Protein AF-A0A8H7L1U4-F1 (afdb_monomer_lite)

Secondary structure (DSSP, 8-state):
-HHHHHTT--TT---HHHHHHHHHHH-TT-SSB-HHHH--TT-TT--------GGGB-SSSEE-TTT--EESSHHHHHHHHHSGGGS---EE---TTT--EESSHHHHHHHHHT-TTSGGG-HHHHHHHHHHHHHHGGG--

pLDDT: mean 83.18, std 12.4, range [39.75, 97.88]

Structure (mmCIF, N/CA/C/O backbone):
data_AF-A0A8H7L1U4-F1
#
_entry.id   AF-A0A8H7L1U4-F1
#
loop_
_atom_site.group_PDB
_atom_site.id
_atom_site.type_symbol
_atom_site.label_atom_id
_atom_site.label_alt_id
_atom_site.label_comp_id
_atom_site.label_asym_id
_atom_site.label_entity_id
_atom_site.label_seq_id
_atom_site.pdbx_PDB_ins_code
_atom_site.Cartn_x
_atom_site.Cartn_y
_atom_site.Cartn_z
_atom_site.occupancy
_atom_site.B_iso_or_equiv
_atom_site.auth_seq_id
_atom_site.auth_comp_id
_atom_site.auth_asym_id
_atom_site.auth_atom_id
_atom_site.pdbx_PDB_model_num
ATOM 1 N N . MET A 1 1 ? 8.063 6.148 7.092 1.00 69.50 1 MET A N 1
ATOM 2 C CA . MET A 1 1 ? 8.681 4.834 7.391 1.00 69.50 1 MET A CA 1
ATOM 3 C C . MET A 1 1 ? 7.998 3.681 6.651 1.00 69.50 1 MET A C 1
ATOM 5 O O . MET A 1 1 ? 8.668 3.033 5.866 1.00 69.50 1 MET A O 1
ATOM 9 N N . ILE A 1 2 ? 6.686 3.455 6.810 1.00 79.88 2 ILE A N 1
ATOM 10 C CA . ILE A 1 2 ? 5.965 2.312 6.193 1.00 79.88 2 ILE A CA 1
ATOM 11 C C . ILE A 1 2 ? 6.071 2.289 4.661 1.00 79.88 2 ILE A C 1
ATOM 13 O O . ILE A 1 2 ? 6.357 1.244 4.093 1.00 79.88 2 ILE A O 1
ATOM 17 N N . LEU A 1 3 ? 5.949 3.447 4.002 1.00 82.31 3 LEU A N 1
ATOM 18 C CA . LEU A 1 3 ? 6.078 3.557 2.543 1.00 82.31 3 LEU A CA 1
ATOM 19 C C . LEU A 1 3 ? 7.415 3.004 2.010 1.00 82.31 3 LEU A C 1
ATOM 21 O O . LEU A 1 3 ? 7.447 2.380 0.957 1.00 82.31 3 LEU A O 1
ATOM 25 N N . HIS A 1 4 ? 8.509 3.199 2.753 1.00 80.25 4 HIS A N 1
ATOM 26 C CA . HIS A 1 4 ? 9.831 2.675 2.394 1.00 80.25 4 HIS A CA 1
ATOM 27 C C . HIS A 1 4 ? 9.920 1.147 2.540 1.00 80.25 4 HIS A C 1
ATOM 29 O O . HIS A 1 4 ? 10.629 0.489 1.784 1.00 80.25 4 HIS A O 1
ATOM 35 N N . LEU A 1 5 ? 9.205 0.571 3.508 1.00 80.94 5 LEU A N 1
ATOM 36 C CA . LEU A 1 5 ? 9.128 -0.882 3.671 1.00 80.94 5 LEU A CA 1
ATOM 37 C C . LEU A 1 5 ? 8.232 -1.504 2.586 1.00 80.94 5 LEU A C 1
ATOM 39 O O . LEU A 1 5 ? 8.501 -2.596 2.094 1.00 80.94 5 LEU A O 1
ATOM 43 N N . GLU A 1 6 ? 7.182 -0.792 2.169 1.00 80.56 6 GLU A N 1
ATOM 44 C CA . GLU A 1 6 ? 6.288 -1.227 1.093 1.00 80.56 6 GLU A CA 1
ATOM 45 C C . GLU A 1 6 ? 6.931 -1.151 -0.297 1.00 80.56 6 GLU A C 1
ATOM 47 O O . GLU A 1 6 ? 6.549 -1.926 -1.168 1.00 80.56 6 GLU A O 1
ATOM 52 N N . SER A 1 7 ? 7.920 -0.276 -0.511 1.00 76.44 7 SER A N 1
ATOM 53 C CA . SER A 1 7 ? 8.621 -0.164 -1.798 1.00 76.44 7 SER A CA 1
ATOM 54 C C . SER A 1 7 ? 9.610 -1.300 -2.071 1.00 76.44 7 SER A C 1
ATOM 56 O O . SER A 1 7 ? 10.142 -1.372 -3.175 1.00 76.44 7 SER A O 1
ATOM 58 N N . GLY A 1 8 ? 9.901 -2.159 -1.084 1.00 74.25 8 GLY A N 1
ATOM 59 C CA . GLY A 1 8 ? 10.834 -3.285 -1.234 1.00 74.25 8 GLY A CA 1
ATOM 60 C C . GLY A 1 8 ? 12.306 -2.879 -1.376 1.00 74.25 8 GLY A C 1
ATOM 61 O O . GLY A 1 8 ? 13.159 -3.719 -1.632 1.00 74.25 8 GLY A O 1
ATOM 62 N N . THR A 1 9 ? 12.627 -1.597 -1.189 1.00 76.62 9 THR A N 1
ATOM 63 C CA . THR A 1 9 ? 13.991 -1.051 -1.306 1.00 76.62 9 THR A CA 1
ATOM 64 C C . THR A 1 9 ? 14.721 -0.990 0.039 1.00 76.62 9 THR A C 1
ATOM 66 O O . THR A 1 9 ? 15.763 -0.344 0.155 1.00 76.62 9 THR A O 1
ATOM 69 N N . CYS A 1 10 ? 14.145 -1.572 1.093 1.00 80.12 10 CYS A N 1
ATOM 70 C CA . CYS A 1 10 ? 14.718 -1.529 2.430 1.00 80.12 10 CYS A CA 1
ATOM 71 C C . CYS A 1 10 ? 15.893 -2.499 2.562 1.00 80.12 10 CYS A C 1
ATOM 73 O O . CYS A 1 10 ? 15.805 -3.654 2.151 1.00 80.12 10 CYS A O 1
ATOM 75 N N . ARG A 1 11 ? 16.979 -2.054 3.208 1.00 81.06 11 ARG A N 1
ATOM 76 C CA . ARG A 1 11 ? 18.168 -2.887 3.455 1.00 81.06 11 ARG A CA 1
ATOM 77 C C . ARG A 1 11 ? 17.854 -4.140 4.283 1.00 81.06 11 ARG A C 1
ATOM 79 O O . ARG A 1 11 ? 18.525 -5.147 4.106 1.00 81.06 11 ARG A O 1
ATOM 86 N N . SER A 1 12 ? 16.823 -4.109 5.131 1.00 79.94 12 SER A N 1
ATOM 87 C CA . SER A 1 12 ? 16.381 -5.277 5.909 1.00 79.94 12 SER A CA 1
ATOM 88 C C . SER A 1 12 ? 15.678 -6.357 5.069 1.00 79.94 12 SER A C 1
ATOM 90 O O . SER A 1 12 ? 15.168 -7.341 5.612 1.00 79.94 12 SER A O 1
ATOM 92 N N . GLY A 1 13 ? 15.539 -6.143 3.753 1.00 78.50 13 GLY A N 1
ATOM 93 C CA . GLY A 1 13 ? 14.719 -6.984 2.884 1.00 78.50 13 GLY A CA 1
ATOM 94 C C . GLY A 1 13 ? 13.241 -6.950 3.271 1.00 78.50 13 GLY A C 1
ATOM 95 O O . GLY A 1 13 ? 12.500 -7.895 2.998 1.00 78.50 13 GLY A O 1
ATOM 96 N N . ALA A 1 14 ? 12.800 -5.921 4.002 1.00 79.88 14 ALA A N 1
ATOM 97 C CA . ALA A 1 14 ? 11.387 -5.719 4.266 1.00 79.88 14 ALA A CA 1
ATOM 98 C C . ALA A 1 14 ? 10.691 -5.394 2.945 1.00 79.88 14 ALA A C 1
ATOM 100 O O . ALA A 1 14 ? 11.044 -4.433 2.259 1.00 79.88 14 ALA A O 1
ATOM 101 N N . THR A 1 15 ? 9.708 -6.219 2.609 1.00 78.50 15 THR A N 1
ATOM 102 C CA . THR A 1 15 ? 8.849 -6.038 1.447 1.00 78.50 15 THR A CA 1
ATOM 103 C C . THR A 1 15 ? 7.416 -5.838 1.905 1.00 78.50 15 THR A C 1
ATOM 105 O O . THR A 1 15 ? 7.023 -6.237 3.009 1.00 78.50 15 THR A O 1
ATOM 108 N N . ARG A 1 16 ? 6.588 -5.295 1.015 1.00 79.31 16 ARG A N 1
ATOM 109 C CA . ARG A 1 16 ? 5.138 -5.243 1.208 1.00 79.31 16 ARG A CA 1
ATOM 110 C C . ARG A 1 16 ? 4.540 -6.606 1.573 1.00 79.31 16 ARG A C 1
ATOM 112 O O . ARG A 1 16 ? 3.627 -6.654 2.391 1.00 79.31 16 ARG A O 1
ATOM 119 N N . GLN A 1 17 ? 5.047 -7.710 1.021 1.00 78.62 17 GLN A N 1
ATOM 120 C CA . GLN A 1 17 ? 4.527 -9.048 1.334 1.00 78.62 17 GLN A CA 1
ATOM 121 C C . GLN A 1 17 ? 4.737 -9.391 2.811 1.00 78.62 17 GLN A C 1
ATOM 123 O O . GLN A 1 17 ? 3.815 -9.862 3.477 1.00 78.62 17 GLN A O 1
ATOM 128 N N . ARG A 1 18 ? 5.931 -9.096 3.349 1.00 81.88 18 ARG A N 1
ATOM 129 C CA . ARG A 1 18 ? 6.239 -9.292 4.773 1.00 81.88 18 ARG A CA 1
ATOM 130 C C . ARG A 1 18 ? 5.326 -8.443 5.652 1.00 81.88 18 ARG A C 1
ATOM 132 O O . ARG A 1 18 ? 4.860 -8.932 6.678 1.00 81.88 18 ARG A O 1
ATOM 139 N N . ILE A 1 19 ? 5.019 -7.218 5.223 1.00 84.00 19 ILE A N 1
ATOM 140 C CA . ILE A 1 19 ? 4.069 -6.343 5.920 1.00 84.00 19 ILE A CA 1
ATOM 141 C C . ILE A 1 19 ? 2.671 -6.961 5.891 1.00 84.00 19 ILE A C 1
ATOM 143 O O . ILE A 1 19 ? 2.116 -7.208 6.952 1.00 84.00 19 ILE A O 1
ATOM 147 N N . ASN A 1 20 ? 2.123 -7.296 4.720 1.00 83.69 20 ASN A N 1
ATOM 148 C CA . ASN A 1 20 ? 0.781 -7.879 4.603 1.00 83.69 20 ASN A CA 1
ATOM 149 C C . ASN A 1 20 ? 0.638 -9.170 5.431 1.00 83.69 20 ASN A C 1
ATOM 151 O O . ASN A 1 20 ? -0.370 -9.360 6.114 1.00 83.69 20 ASN A O 1
ATOM 155 N N . ARG A 1 21 ? 1.662 -10.036 5.427 1.00 82.50 21 ARG A N 1
ATOM 156 C CA . ARG A 1 21 ? 1.703 -11.252 6.255 1.00 82.50 21 ARG A CA 1
ATOM 157 C C . ARG A 1 21 ? 1.708 -10.925 7.748 1.00 82.50 21 ARG A C 1
ATOM 159 O O . ARG A 1 21 ? 0.972 -11.556 8.501 1.00 82.50 21 ARG A O 1
ATOM 166 N N . ALA A 1 22 ? 2.496 -9.939 8.171 1.00 85.50 22 ALA A N 1
ATOM 167 C CA . ALA A 1 22 ? 2.508 -9.483 9.557 1.00 85.50 22 ALA A CA 1
ATOM 168 C C . ALA A 1 22 ? 1.156 -8.878 9.965 1.00 85.50 22 ALA A C 1
ATOM 170 O O . ALA A 1 22 ? 0.653 -9.186 11.040 1.00 85.50 22 ALA A O 1
ATOM 171 N N . ILE A 1 23 ? 0.515 -8.087 9.098 1.00 85.38 23 ILE A N 1
ATOM 172 C CA . ILE A 1 23 ? -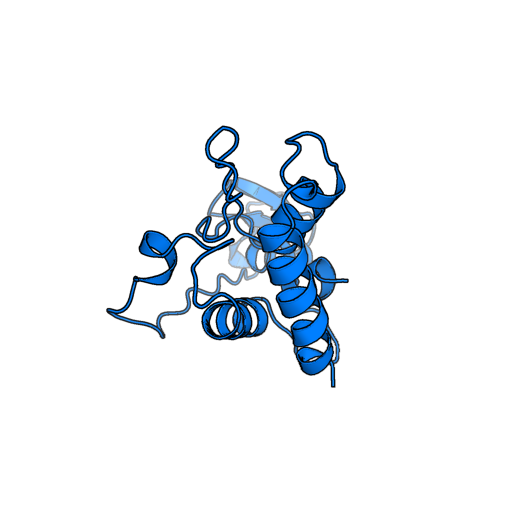0.809 -7.516 9.372 1.00 85.38 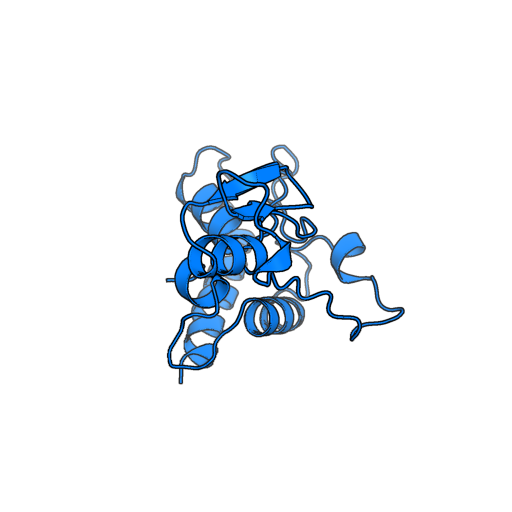23 ILE A CA 1
ATOM 173 C C . ILE A 1 23 ? -1.854 -8.610 9.576 1.00 85.38 23 ILE A C 1
ATOM 175 O O . ILE A 1 23 ? -2.597 -8.530 10.548 1.00 85.38 23 ILE A O 1
ATOM 179 N N . ARG A 1 24 ? -1.870 -9.666 8.751 1.00 82.56 24 ARG A N 1
ATOM 180 C CA . ARG A 1 24 ? -2.782 -10.812 8.950 1.00 82.56 24 ARG A CA 1
ATOM 181 C C . ARG A 1 24 ? -2.644 -11.448 10.339 1.00 82.56 24 ARG A C 1
ATOM 183 O O . ARG A 1 24 ? -3.622 -11.938 10.886 1.00 82.56 24 ARG A O 1
ATOM 190 N N . GLN A 1 25 ? -1.441 -11.439 10.913 1.00 82.50 25 GLN A N 1
ATOM 191 C CA . GLN A 1 25 ? -1.183 -11.976 12.255 1.00 82.50 25 GLN A CA 1
ATOM 192 C C . GLN A 1 25 ? -1.513 -10.977 13.376 1.00 82.50 25 GLN A C 1
ATOM 194 O O . GLN A 1 25 ? -1.760 -11.382 14.511 1.00 82.50 25 GLN A O 1
ATOM 199 N N . LEU A 1 26 ? -1.486 -9.673 13.085 1.00 84.31 26 LEU A N 1
ATOM 200 C CA . LEU A 1 26 ? -1.651 -8.607 14.075 1.00 84.31 26 LEU A CA 1
ATOM 201 C C . LEU A 1 26 ? -3.082 -8.057 14.148 1.00 84.31 26 LEU A C 1
ATOM 203 O O . LEU A 1 26 ? -3.516 -7.698 15.242 1.00 84.31 26 LEU A O 1
ATOM 207 N N . ASP A 1 27 ? -3.807 -8.007 13.028 1.00 85.56 27 ASP A N 1
ATOM 208 C CA . ASP A 1 27 ? -5.182 -7.500 12.911 1.00 85.56 27 ASP A CA 1
ATOM 209 C C . ASP A 1 27 ? -6.220 -8.633 12.994 1.00 85.56 27 ASP A C 1
ATOM 211 O O . ASP A 1 27 ? -7.053 -8.825 12.112 1.00 85.56 27 ASP A O 1
ATOM 215 N N . THR A 1 28 ? -6.175 -9.418 14.072 1.00 82.31 28 THR A N 1
ATOM 216 C CA . THR A 1 28 ? -7.032 -10.608 14.242 1.00 82.31 28 THR A CA 1
ATOM 217 C C . THR A 1 28 ? -8.528 -10.295 14.329 1.00 82.31 28 THR A C 1
ATOM 219 O O . THR A 1 28 ? -9.357 -11.175 14.116 1.00 82.31 28 THR A O 1
ATOM 222 N N . GLN A 1 29 ? -8.880 -9.049 14.648 1.00 84.06 29 GLN A N 1
ATOM 223 C CA . GLN A 1 29 ? -10.261 -8.570 14.718 1.00 84.06 29 GLN A CA 1
ATOM 224 C C . GLN A 1 29 ? -10.723 -7.898 13.415 1.00 84.06 29 GLN A C 1
ATOM 226 O O . GLN A 1 29 ? -11.854 -7.424 13.362 1.00 84.06 29 GLN A O 1
ATOM 231 N N . ASN A 1 30 ? -9.879 -7.864 12.373 1.00 85.06 30 ASN A N 1
ATOM 232 C CA . ASN A 1 30 ? -10.151 -7.192 11.100 1.00 85.06 30 ASN A CA 1
ATOM 233 C C . ASN A 1 30 ? -10.578 -5.723 11.288 1.00 85.06 30 ASN A C 1
ATOM 235 O O . ASN A 1 30 ? -11.533 -5.246 10.676 1.00 85.06 30 ASN A O 1
ATOM 239 N N . VAL A 1 31 ? -9.896 -5.007 12.186 1.00 87.56 31 VAL A N 1
ATOM 240 C CA . VAL A 1 31 ? -10.184 -3.599 12.482 1.00 87.56 31 VAL A CA 1
ATOM 241 C C . VAL A 1 31 ? -9.807 -2.723 11.295 1.00 87.56 31 VAL A C 1
ATOM 243 O O . VAL A 1 31 ? -10.493 -1.749 11.014 1.00 87.56 31 VAL A O 1
ATOM 246 N N . ILE A 1 32 ? -8.720 -3.039 10.594 1.00 87.50 32 ILE A N 1
ATOM 247 C CA . ILE A 1 32 ? -8.232 -2.217 9.479 1.00 87.50 32 ILE A CA 1
ATOM 248 C C . ILE A 1 32 ? -8.134 -2.976 8.160 1.00 87.50 32 ILE A C 1
ATOM 250 O O . ILE A 1 32 ? -7.775 -2.404 7.129 1.00 87.50 32 ILE A O 1
ATOM 254 N N . THR A 1 33 ? -8.424 -4.269 8.182 1.00 87.31 33 THR A N 1
ATOM 255 C CA . THR A 1 33 ? -8.379 -5.129 7.011 1.00 87.31 33 THR 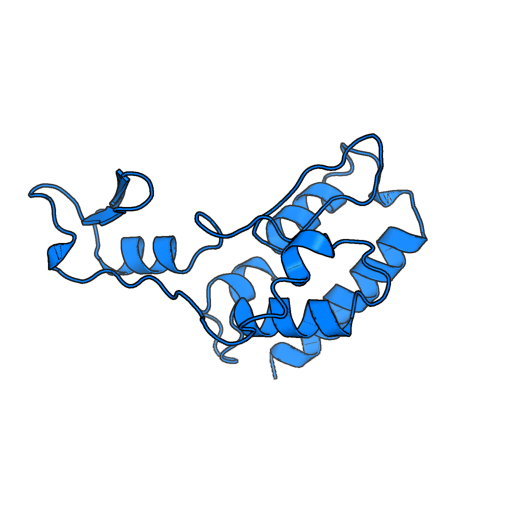A CA 1
ATOM 256 C C . THR A 1 33 ? -9.760 -5.643 6.651 1.00 87.31 33 THR A C 1
ATOM 258 O O . THR A 1 33 ? -10.606 -5.882 7.507 1.00 87.31 33 THR A O 1
ATOM 261 N N . ASN A 1 34 ? -10.013 -5.790 5.352 1.00 80.81 34 ASN A N 1
ATOM 262 C CA . ASN A 1 34 ? -11.245 -6.400 4.879 1.00 80.81 34 ASN A CA 1
ATOM 263 C C . ASN A 1 34 ? -11.057 -7.927 4.811 1.00 80.81 34 ASN A C 1
ATOM 265 O O . ASN A 1 34 ? -10.318 -8.391 3.934 1.00 80.81 34 ASN A O 1
ATOM 269 N N . PRO A 1 35 ? -11.741 -8.722 5.658 1.00 66.75 35 PRO A N 1
ATOM 270 C CA . PRO A 1 35 ? -11.569 -10.168 5.677 1.00 66.75 35 PRO A CA 1
ATOM 271 C C . PRO A 1 35 ? -11.935 -10.780 4.325 1.00 66.75 35 PRO A C 1
ATOM 273 O O . PRO A 1 35 ? -11.199 -11.623 3.839 1.00 66.75 35 PRO A O 1
ATOM 276 N N . ALA A 1 36 ? -12.954 -10.281 3.617 1.00 65.94 36 ALA A N 1
ATOM 277 C CA . ALA A 1 36 ? -13.324 -10.788 2.289 1.00 65.94 36 ALA A CA 1
ATOM 278 C C . ALA A 1 36 ? -12.222 -10.614 1.219 1.00 65.94 36 ALA A C 1
ATOM 280 O O . ALA A 1 36 ? -12.263 -11.275 0.187 1.00 65.94 36 ALA A O 1
ATOM 281 N N . ARG A 1 37 ? -11.238 -9.734 1.456 1.00 66.50 37 ARG A N 1
ATOM 282 C CA . ARG A 1 37 ? -10.072 -9.494 0.582 1.00 66.50 37 ARG A CA 1
AT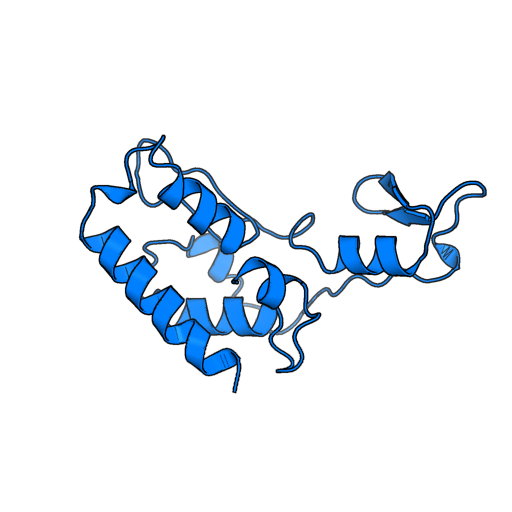OM 283 C C . ARG A 1 37 ? -8.771 -10.088 1.131 1.00 66.50 37 ARG A C 1
ATOM 285 O O . ARG A 1 37 ? -7.754 -10.095 0.449 1.00 66.50 37 ARG A O 1
ATOM 292 N N . LEU A 1 38 ? -8.798 -10.597 2.361 1.00 59.78 38 LEU A N 1
ATOM 293 C CA . LEU A 1 38 ? -7.736 -11.422 2.937 1.00 59.78 38 LEU A CA 1
ATOM 294 C C . LEU A 1 38 ? -8.049 -12.929 2.849 1.00 59.78 38 LEU A C 1
ATOM 296 O O . LEU A 1 38 ? -7.125 -13.727 2.978 1.00 59.78 38 LEU A O 1
ATOM 300 N N . LEU A 1 39 ? -9.320 -13.287 2.613 1.00 48.47 39 LEU A N 1
ATOM 301 C CA . LEU A 1 39 ? -9.900 -14.633 2.511 1.00 48.47 39 LEU A CA 1
ATOM 302 C C . LEU A 1 39 ? -9.890 -15.222 1.090 1.00 48.47 39 LEU A C 1
ATOM 304 O O . LEU A 1 39 ? -10.617 -16.180 0.832 1.00 48.47 39 LEU A O 1
ATOM 308 N N . THR A 1 40 ? -9.020 -14.778 0.179 1.00 48.41 40 THR A N 1
ATOM 309 C CA . THR A 1 40 ? -8.543 -15.676 -0.895 1.00 48.41 40 THR A CA 1
ATOM 310 C C . THR A 1 40 ? -7.662 -16.778 -0.278 1.00 48.41 40 THR A C 1
ATOM 312 O O . THR A 1 40 ? -6.492 -16.953 -0.594 1.00 48.41 40 THR A O 1
ATOM 315 N N . GLY A 1 41 ? -8.245 -17.520 0.667 1.00 41.62 41 GLY A N 1
ATOM 316 C CA . GLY A 1 41 ? -7.755 -18.737 1.297 1.00 41.62 41 GLY A CA 1
ATOM 317 C C . GLY A 1 41 ? -8.093 -19.950 0.439 1.00 41.62 41 GLY A C 1
ATOM 318 O O . GLY A 1 41 ? -8.672 -20.910 0.934 1.00 41.62 41 GLY A O 1
ATOM 319 N N . GLY A 1 42 ? -7.766 -19.857 -0.850 1.00 39.75 42 GLY A N 1
ATOM 320 C CA . GLY A 1 42 ? -7.775 -20.972 -1.798 1.00 39.75 42 GLY A CA 1
ATOM 321 C C . GLY A 1 42 ? -6.387 -21.250 -2.375 1.00 39.75 42 GLY A C 1
ATOM 322 O O . GLY A 1 42 ? -6.046 -22.405 -2.553 1.00 39.75 42 GLY A O 1
ATOM 323 N N . ASP A 1 43 ? -5.557 -20.214 -2.542 1.00 42.53 43 ASP A N 1
ATOM 324 C CA . ASP A 1 43 ? -4.180 -20.310 -3.041 1.00 42.53 43 ASP A CA 1
ATOM 325 C C . ASP A 1 43 ? -3.346 -19.184 -2.414 1.00 42.53 43 ASP A C 1
ATOM 327 O O . ASP A 1 43 ? -3.036 -18.170 -3.040 1.00 42.53 43 ASP A O 1
ATOM 331 N N . ALA A 1 44 ? -3.018 -19.316 -1.129 1.00 46.41 44 ALA A N 1
ATOM 332 C CA . ALA A 1 44 ? -2.322 -18.281 -0.359 1.00 46.41 44 ALA A CA 1
ATOM 333 C C . ALA A 1 44 ? -0.872 -17.985 -0.818 1.00 46.41 44 ALA A C 1
ATOM 335 O O . ALA A 1 44 ? -0.207 -17.185 -0.162 1.00 46.41 44 ALA A O 1
ATOM 336 N N . ASP A 1 45 ? -0.411 -18.579 -1.925 1.00 47.78 45 ASP A N 1
ATOM 337 C CA . ASP A 1 45 ? 0.970 -18.508 -2.418 1.00 47.78 45 ASP A CA 1
ATOM 338 C C . ASP A 1 45 ? 1.115 -18.101 -3.897 1.00 47.78 45 ASP A C 1
ATOM 340 O O . ASP A 1 45 ? 2.245 -17.965 -4.369 1.00 47.78 45 ASP A O 1
ATOM 344 N N . ILE A 1 46 ? 0.030 -17.849 -4.650 1.00 51.91 46 ILE A N 1
ATOM 345 C CA . ILE A 1 46 ? 0.179 -17.333 -6.026 1.00 51.91 46 ILE A CA 1
ATOM 346 C C . ILE A 1 46 ? 0.358 -15.818 -5.973 1.00 51.91 46 ILE A C 1
ATOM 348 O O . ILE A 1 46 ? -0.553 -15.006 -6.135 1.00 51.91 46 ILE A O 1
ATOM 352 N N . GLU A 1 47 ? 1.595 -15.451 -5.685 1.00 60.84 47 GLU A N 1
AT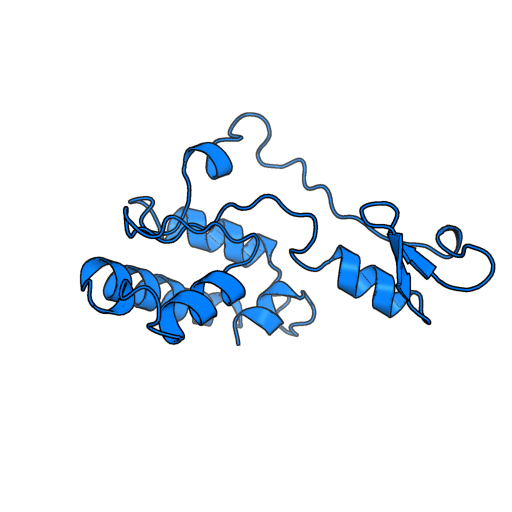OM 353 C CA . GLU A 1 47 ? 2.081 -14.091 -5.690 1.00 60.84 47 GLU A CA 1
ATOM 354 C C . GLU A 1 47 ? 2.330 -13.613 -7.124 1.00 60.84 47 GLU A C 1
ATOM 356 O O . GLU A 1 47 ? 3.294 -14.008 -7.781 1.00 60.84 47 GLU A O 1
ATOM 361 N N . VAL A 1 48 ? 1.480 -12.709 -7.613 1.00 66.56 48 VAL A N 1
ATOM 362 C CA . VAL A 1 48 ? 1.709 -12.058 -8.905 1.00 66.56 48 VAL A CA 1
ATOM 363 C C . VAL A 1 48 ? 2.605 -10.839 -8.696 1.00 66.56 48 VAL A C 1
ATOM 365 O O . VAL A 1 48 ? 2.136 -9.732 -8.418 1.00 66.56 48 VAL A O 1
ATOM 368 N N . THR A 1 49 ? 3.914 -11.051 -8.821 1.00 72.12 49 THR A N 1
ATOM 369 C CA . THR A 1 49 ? 4.891 -9.963 -8.922 1.00 72.12 49 THR A CA 1
ATOM 370 C C . THR A 1 49 ? 5.078 -9.590 -10.387 1.00 72.12 49 THR A C 1
ATOM 372 O O . THR A 1 49 ? 5.535 -10.388 -11.203 1.00 72.12 49 THR A O 1
ATOM 375 N N . TYR A 1 50 ? 4.719 -8.353 -10.726 1.00 82.62 50 TYR A N 1
ATOM 376 C CA . TYR A 1 50 ? 4.922 -7.813 -12.063 1.00 82.62 50 TYR A CA 1
ATOM 377 C C . TYR A 1 50 ? 6.352 -7.299 -12.205 1.00 82.62 50 TYR A C 1
ATOM 379 O O . TYR A 1 50 ? 6.806 -6.484 -11.401 1.00 82.62 50 TYR A O 1
ATOM 387 N N . SER A 1 51 ? 7.044 -7.733 -13.252 1.00 88.44 51 SER A N 1
ATOM 388 C CA . SER A 1 51 ? 8.344 -7.190 -13.633 1.00 88.44 51 SER A CA 1
ATOM 389 C C . SER A 1 51 ? 8.299 -6.695 -15.073 1.00 88.44 51 SER A C 1
ATOM 391 O O . SER A 1 51 ? 7.667 -7.288 -15.947 1.00 88.44 51 SER A O 1
ATOM 393 N N . ALA A 1 52 ? 8.951 -5.564 -15.308 1.00 92.50 52 ALA A N 1
ATOM 394 C CA . ALA A 1 52 ? 9.147 -5.003 -16.629 1.00 92.50 52 ALA A CA 1
ATOM 395 C C . ALA A 1 52 ? 10.555 -5.332 -17.123 1.00 92.50 52 ALA A C 1
ATOM 397 O O . ALA A 1 52 ? 11.541 -5.206 -16.389 1.00 92.50 52 ALA A O 1
ATOM 398 N N . THR A 1 53 ? 10.653 -5.668 -18.405 1.00 94.12 53 THR A N 1
ATOM 399 C CA . THR A 1 53 ? 11.920 -5.808 -19.134 1.00 94.12 53 THR A CA 1
ATOM 400 C C . THR A 1 53 ? 12.008 -4.744 -20.232 1.00 94.12 53 THR A C 1
ATOM 402 O O . THR A 1 53 ? 11.093 -3.927 -20.397 1.00 94.12 53 THR A O 1
ATOM 405 N N . GLY A 1 54 ? 13.089 -4.771 -21.019 1.00 92.62 54 GLY A N 1
ATOM 406 C CA . GLY A 1 54 ? 13.253 -3.919 -22.203 1.00 92.62 54 GLY A CA 1
ATOM 407 C C . GLY A 1 54 ? 12.081 -3.983 -23.193 1.00 92.62 54 GLY A C 1
ATOM 408 O O . GLY A 1 54 ? 11.818 -2.999 -23.874 1.00 92.62 54 GLY A O 1
ATOM 409 N N . ALA A 1 55 ? 11.319 -5.083 -23.204 1.00 94.19 55 ALA A N 1
ATOM 410 C CA . ALA A 1 55 ? 10.129 -5.251 -24.042 1.00 94.19 55 ALA A CA 1
ATOM 411 C C . ALA A 1 55 ? 8.988 -4.268 -23.718 1.00 94.19 55 ALA A C 1
ATOM 413 O O . ALA A 1 55 ? 8.071 -4.110 -24.514 1.00 94.19 55 ALA A O 1
ATOM 414 N N . SER A 1 56 ? 9.048 -3.588 -22.571 1.00 96.06 56 SER A N 1
ATOM 415 C CA . SER A 1 56 ? 8.048 -2.584 -22.173 1.00 96.06 56 SER A CA 1
ATOM 416 C C . SER A 1 56 ? 8.274 -1.220 -22.844 1.00 96.06 56 SER A C 1
ATOM 418 O O . SER A 1 56 ? 7.569 -0.263 -22.535 1.00 96.06 56 SER A O 1
ATOM 420 N N . TRP A 1 57 ? 9.297 -1.088 -23.695 1.00 96.50 57 TRP A N 1
ATOM 421 C CA . TRP A 1 57 ? 9.580 0.131 -24.448 1.00 96.50 57 TRP A CA 1
ATOM 422 C C . TRP A 1 57 ? 8.635 0.266 -25.646 1.00 96.50 57 TRP A C 1
ATOM 424 O O . TRP A 1 57 ? 8.646 -0.571 -26.544 1.00 96.50 57 TRP A O 1
ATOM 434 N N . ASN A 1 58 ? 7.861 1.350 -25.691 1.00 95.56 58 ASN A N 1
ATOM 435 C CA . ASN A 1 58 ? 6.872 1.593 -26.749 1.00 95.56 58 ASN A CA 1
ATOM 436 C C . ASN A 1 58 ? 7.387 2.468 -27.912 1.00 95.56 58 ASN A C 1
ATOM 438 O O . ASN A 1 58 ? 6.604 2.919 -28.743 1.00 95.56 58 ASN A O 1
ATOM 442 N N . GLY A 1 59 ? 8.691 2.754 -27.958 1.00 95.12 59 GLY A N 1
ATOM 443 C CA . GLY A 1 59 ? 9.302 3.672 -28.927 1.00 95.12 59 GLY A CA 1
ATOM 444 C C . GLY A 1 59 ? 9.619 5.060 -28.362 1.00 95.12 59 GLY A C 1
ATOM 445 O O . GLY A 1 59 ? 10.503 5.727 -28.892 1.00 95.12 59 GLY A O 1
ATOM 446 N N . ASN A 1 60 ? 8.974 5.468 -27.263 1.00 95.44 60 ASN A N 1
ATOM 447 C CA . ASN A 1 60 ? 9.196 6.768 -26.615 1.00 95.44 60 ASN A CA 1
ATOM 448 C C . ASN A 1 60 ? 9.486 6.662 -25.106 1.00 95.44 60 ASN A C 1
ATOM 450 O O . ASN A 1 60 ? 10.262 7.445 -24.562 1.00 95.44 60 ASN A O 1
ATOM 454 N N . ALA A 1 61 ? 8.860 5.710 -24.415 1.00 97.00 61 ALA A N 1
ATOM 455 C CA . ALA A 1 61 ? 9.024 5.502 -22.981 1.00 97.00 61 ALA A CA 1
ATOM 456 C C . ALA A 1 61 ? 8.816 4.027 -22.601 1.00 97.00 61 ALA A C 1
ATOM 458 O O . ALA A 1 61 ? 8.317 3.222 -23.387 1.00 97.00 61 ALA A O 1
ATOM 459 N N . TYR A 1 62 ? 9.171 3.680 -21.362 1.00 97.88 62 TYR A N 1
ATOM 460 C CA . TYR A 1 62 ? 8.768 2.416 -20.750 1.00 97.88 62 TYR A CA 1
ATOM 461 C C . TYR A 1 62 ? 7.334 2.534 -20.239 1.00 97.88 62 TYR A C 1
ATOM 463 O O . TYR A 1 62 ? 7.059 3.381 -19.389 1.00 97.88 62 TYR A O 1
ATOM 471 N N . GLU A 1 63 ? 6.430 1.692 -20.723 1.00 97.50 63 GLU A N 1
ATOM 472 C CA . GLU A 1 63 ? 4.999 1.790 -20.443 1.00 97.50 63 GLU A CA 1
ATOM 473 C C . GLU A 1 63 ? 4.509 0.651 -19.544 1.00 97.50 63 GLU A C 1
ATOM 475 O O . GLU A 1 63 ? 4.842 -0.519 -19.728 1.00 97.50 63 GLU A O 1
ATOM 480 N N . CYS A 1 64 ? 3.698 0.993 -18.544 1.00 95.56 64 CYS A N 1
ATOM 481 C CA . CYS A 1 64 ? 3.036 0.008 -17.704 1.00 95.56 64 CYS A CA 1
ATOM 482 C C . CYS A 1 64 ? 1.829 -0.596 -18.426 1.00 95.56 64 CYS A C 1
ATOM 484 O O . CYS A 1 64 ? 0.837 0.088 -18.636 1.00 95.56 64 CYS A O 1
ATOM 486 N N . PHE A 1 65 ? 1.847 -1.899 -18.697 1.00 93.50 65 PHE A N 1
ATOM 487 C CA . PHE A 1 65 ? 0.737 -2.585 -19.371 1.00 93.50 65 PHE A CA 1
ATOM 488 C C . PHE A 1 65 ? -0.577 -2.639 -18.562 1.00 93.50 65 PHE A C 1
ATOM 490 O O . PHE A 1 65 ? -1.622 -2.953 -19.117 1.00 93.50 65 PHE A O 1
ATOM 497 N N . LEU A 1 66 ? -0.538 -2.352 -17.254 1.00 92.56 66 LEU A N 1
ATOM 498 C CA . LEU A 1 66 ? -1.716 -2.376 -16.376 1.00 92.56 66 LEU A CA 1
ATOM 499 C C . LEU A 1 66 ? -2.475 -1.042 -16.355 1.00 92.56 66 LEU A C 1
ATOM 501 O O . LEU A 1 66 ? -3.669 -1.020 -16.072 1.00 92.56 66 LEU A O 1
ATOM 505 N N . CYS A 1 67 ? -1.789 0.080 -16.594 1.00 94.31 67 CYS A N 1
ATOM 506 C CA . CYS A 1 67 ? -2.386 1.416 -16.464 1.00 94.31 67 CYS A CA 1
ATOM 507 C C . CYS A 1 67 ? -1.892 2.454 -17.475 1.00 94.31 67 CYS A C 1
ATOM 509 O O . CYS A 1 67 ? -2.252 3.624 -17.354 1.00 94.31 67 CYS A O 1
ATOM 511 N N . HIS A 1 68 ? -1.037 2.054 -18.414 1.00 94.94 68 HIS A N 1
ATOM 512 C CA . HIS A 1 68 ? -0.442 2.896 -19.453 1.00 94.94 68 HIS A CA 1
ATOM 513 C C . HIS A 1 68 ? 0.394 4.079 -18.933 1.00 94.94 68 HIS A C 1
ATOM 515 O O . HIS A 1 68 ? 0.695 5.022 -19.661 1.00 94.94 68 HIS A O 1
ATOM 521 N N . ALA A 1 69 ? 0.820 4.041 -17.665 1.00 95.38 69 ALA A N 1
ATOM 522 C CA . ALA A 1 69 ? 1.751 5.029 -17.131 1.00 95.38 69 ALA A CA 1
ATOM 523 C C . ALA A 1 69 ? 3.133 4.875 -17.782 1.00 95.38 69 ALA A C 1
ATOM 525 O O . ALA A 1 69 ? 3.682 3.772 -17.839 1.00 95.38 69 ALA A O 1
ATOM 526 N N . THR A 1 70 ? 3.709 5.991 -18.226 1.00 96.88 70 THR A N 1
ATOM 527 C CA . THR A 1 70 ? 4.997 6.028 -18.928 1.00 96.88 70 THR A CA 1
ATOM 528 C C . THR A 1 70 ? 6.136 6.487 -18.026 1.00 96.88 70 THR A C 1
ATOM 530 O O . THR A 1 70 ? 5.991 7.435 -17.253 1.00 96.88 70 THR A O 1
ATOM 533 N N . PHE A 1 71 ? 7.304 5.870 -18.183 1.00 96.75 71 PHE A N 1
ATOM 534 C CA . PHE A 1 71 ? 8.510 6.145 -17.411 1.00 96.75 71 PHE A CA 1
ATOM 535 C C . PHE A 1 71 ? 9.714 6.311 -18.336 1.00 96.75 71 PHE A C 1
ATOM 537 O O . PHE A 1 71 ? 9.907 5.547 -19.278 1.00 96.75 71 PHE A O 1
ATOM 544 N N . ALA A 1 72 ? 10.586 7.271 -18.022 1.00 97.00 72 ALA A N 1
ATOM 545 C CA . ALA A 1 72 ? 11.801 7.514 -18.805 1.00 97.00 72 ALA A CA 1
ATOM 546 C C . ALA A 1 72 ? 12.846 6.388 -18.679 1.00 97.00 72 ALA A C 1
ATOM 548 O O . ALA A 1 72 ? 13.738 6.269 -19.513 1.00 97.00 72 ALA A O 1
ATOM 549 N N . ARG A 1 73 ? 12.785 5.576 -17.613 1.00 96.19 73 ARG A N 1
ATOM 550 C CA . ARG A 1 73 ? 13.777 4.530 -17.320 1.00 96.19 73 ARG A CA 1
ATOM 551 C C . ARG A 1 73 ? 13.103 3.253 -16.823 1.00 96.19 73 ARG A C 1
ATOM 553 O O . ARG A 1 73 ? 12.191 3.325 -15.998 1.00 96.19 73 ARG A O 1
ATOM 560 N N . LEU A 1 74 ? 13.632 2.098 -17.234 1.00 95.12 74 LEU A N 1
ATOM 561 C CA . LEU A 1 74 ? 13.140 0.773 -16.838 1.00 95.12 74 LEU A CA 1
ATOM 562 C C . LEU A 1 74 ? 13.080 0.556 -15.310 1.00 95.12 74 LEU A C 1
ATOM 564 O O . LEU A 1 74 ? 12.069 0.039 -14.836 1.00 95.12 74 LEU A O 1
ATOM 568 N N . PRO A 1 75 ? 14.076 0.980 -14.499 1.00 93.44 75 PRO A N 1
ATOM 569 C CA . PRO A 1 75 ? 13.972 0.879 -13.042 1.00 93.44 75 PRO A CA 1
ATOM 570 C C . PRO A 1 75 ? 12.792 1.664 -12.457 1.00 93.44 75 PRO A C 1
ATOM 572 O O . PRO A 1 75 ? 12.213 1.235 -11.465 1.00 93.44 75 PRO A O 1
ATOM 575 N N . GLY A 1 76 ? 12.402 2.781 -13.081 1.00 93.06 76 GLY A N 1
ATOM 576 C CA . GLY A 1 76 ? 11.232 3.558 -12.663 1.00 93.06 76 GLY A CA 1
ATOM 577 C C . GLY A 1 76 ? 9.927 2.798 -12.898 1.00 93.06 76 GLY A C 1
ATOM 578 O O . GLY A 1 76 ? 9.078 2.752 -12.010 1.00 93.06 76 GLY A O 1
ATOM 579 N N . LEU A 1 77 ? 9.804 2.126 -14.048 1.00 94.62 77 LEU A N 1
ATOM 580 C CA . LEU A 1 77 ? 8.662 1.253 -14.321 1.00 94.62 77 LEU A CA 1
ATOM 581 C C . LEU A 1 77 ? 8.631 0.049 -13.363 1.00 94.62 77 LEU A C 1
ATOM 583 O O . LEU A 1 77 ? 7.578 -0.272 -12.822 1.00 94.62 77 LEU A O 1
ATOM 587 N N . ASN A 1 78 ? 9.775 -0.578 -13.084 1.00 91.06 78 ASN A N 1
ATOM 588 C CA . ASN A 1 78 ? 9.841 -1.672 -12.109 1.00 91.06 78 ASN A CA 1
ATOM 589 C C . ASN A 1 78 ? 9.480 -1.214 -10.685 1.00 91.06 78 ASN A C 1
ATOM 591 O O . ASN A 1 78 ? 8.734 -1.902 -9.995 1.00 91.06 78 ASN A O 1
ATOM 595 N N . GLN A 1 79 ? 9.916 -0.025 -10.258 1.00 87.50 79 GLN A N 1
ATOM 596 C CA . GLN A 1 79 ? 9.489 0.556 -8.981 1.00 87.50 79 GLN A CA 1
ATOM 597 C C . GLN A 1 79 ? 7.978 0.835 -8.954 1.00 87.50 79 GLN A C 1
ATOM 599 O O . GLN A 1 79 ? 7.322 0.614 -7.936 1.00 87.50 79 GLN A O 1
ATOM 604 N N . HIS A 1 80 ? 7.407 1.294 -10.069 1.00 90.00 80 HIS A N 1
ATOM 605 C CA . HIS A 1 80 ? 5.967 1.485 -10.201 1.00 90.00 80 HIS A CA 1
ATOM 606 C C . HIS A 1 80 ? 5.191 0.166 -10.092 1.00 90.00 80 HIS A C 1
ATOM 608 O O . HIS A 1 80 ? 4.197 0.112 -9.368 1.00 90.00 80 HIS A O 1
ATOM 614 N N . LEU A 1 81 ? 5.653 -0.895 -10.757 1.00 87.75 81 LEU A N 1
ATOM 615 C CA . LEU A 1 81 ? 5.051 -2.231 -10.690 1.00 87.75 81 LEU A CA 1
ATOM 616 C C . LEU A 1 81 ? 5.167 -2.863 -9.295 1.00 87.75 81 LEU A C 1
ATOM 618 O O . LEU A 1 81 ? 4.234 -3.529 -8.852 1.00 87.75 81 LEU A O 1
ATOM 622 N N . ALA A 1 82 ? 6.266 -2.599 -8.583 1.00 82.25 82 ALA A N 1
ATOM 623 C CA . ALA A 1 82 ? 6.453 -3.011 -7.192 1.00 82.25 82 ALA A CA 1
ATOM 624 C C . ALA A 1 82 ? 5.582 -2.212 -6.200 1.00 82.25 82 ALA A C 1
ATOM 626 O O . ALA A 1 82 ? 5.373 -2.634 -5.062 1.00 82.25 82 ALA A O 1
ATOM 627 N N . SER A 1 83 ? 5.066 -1.049 -6.608 1.00 82.12 83 SER A N 1
ATOM 628 C CA . SER A 1 83 ? 4.207 -0.221 -5.764 1.00 82.12 83 SER A CA 1
ATOM 629 C C . SER A 1 83 ? 2.802 -0.833 -5.607 1.00 82.12 83 SER A C 1
ATOM 631 O O . SER A 1 83 ? 2.334 -1.576 -6.472 1.00 82.12 83 SER A O 1
ATOM 633 N N . PRO A 1 84 ? 2.040 -0.475 -4.556 1.00 81.19 84 PRO A N 1
ATOM 634 C CA . PRO A 1 84 ? 0.682 -0.981 -4.350 1.00 81.19 84 PRO A CA 1
ATOM 635 C C . PRO A 1 84 ? -0.349 -0.445 -5.366 1.00 81.19 84 PRO A C 1
ATOM 637 O O . PRO A 1 84 ? -1.551 -0.586 -5.151 1.00 81.19 84 PRO A O 1
ATOM 640 N N . ARG A 1 85 ? 0.072 0.195 -6.466 1.00 84.88 85 ARG A N 1
ATOM 641 C CA . ARG A 1 85 ? -0.815 0.863 -7.430 1.00 84.88 85 ARG A CA 1
ATOM 642 C C . ARG A 1 85 ? -1.833 -0.086 -8.068 1.00 84.88 85 ARG A C 1
ATOM 644 O O . ARG A 1 85 ? -2.994 0.290 -8.181 1.00 84.88 85 ARG A O 1
ATOM 651 N N . HIS A 1 86 ? -1.400 -1.292 -8.431 1.00 85.50 86 HIS A N 1
ATOM 652 C CA . HIS A 1 86 ? -2.207 -2.283 -9.171 1.00 85.50 86 HIS A CA 1
ATOM 653 C C . HIS A 1 86 ? -2.735 -3.409 -8.298 1.00 85.50 86 HIS A C 1
ATOM 655 O O . HIS A 1 86 ? -3.078 -4.485 -8.774 1.00 85.50 86 HIS A O 1
ATOM 661 N N . GLN A 1 87 ? -2.717 -3.190 -6.994 1.00 79.06 87 GLN A N 1
ATOM 662 C CA . GLN A 1 87 ? -2.944 -4.238 -6.025 1.00 79.06 87 GLN A CA 1
ATOM 663 C C . GLN A 1 87 ? -4.337 -4.111 -5.433 1.00 79.06 87 GLN A C 1
ATOM 665 O O . GLN A 1 87 ? -4.900 -3.015 -5.354 1.00 79.06 87 GLN A O 1
ATOM 670 N N . GLU A 1 88 ? -4.876 -5.237 -4.975 1.00 82.00 88 GLU A N 1
ATOM 671 C CA . GLU A 1 88 ? -6.168 -5.227 -4.309 1.00 82.00 88 GLU A CA 1
ATOM 672 C C . GLU A 1 88 ? -6.157 -4.314 -3.081 1.00 82.00 88 GLU A C 1
ATOM 674 O O . GLU A 1 88 ? -5.171 -4.200 -2.339 1.00 82.00 88 GLU A O 1
ATOM 679 N N . LYS A 1 89 ? -7.294 -3.654 -2.861 1.00 85.31 89 LYS A N 1
ATOM 680 C CA . LYS A 1 89 ? -7.497 -2.778 -1.713 1.00 85.31 89 LYS A CA 1
ATOM 681 C C . LYS A 1 89 ? -7.894 -3.606 -0.495 1.00 85.31 89 LYS A C 1
ATOM 683 O O . LYS A 1 89 ? -9.074 -3.781 -0.203 1.00 85.31 89 LYS A O 1
ATOM 688 N N . ILE A 1 90 ? -6.890 -4.146 0.186 1.00 86.38 90 ILE A N 1
ATOM 689 C CA . ILE A 1 90 ? -7.078 -5.000 1.368 1.00 86.38 90 ILE A CA 1
ATOM 690 C C . ILE A 1 90 ? -7.286 -4.196 2.660 1.00 86.38 90 ILE A C 1
ATOM 692 O O . ILE A 1 90 ? -7.851 -4.718 3.621 1.00 86.38 90 ILE A O 1
ATOM 696 N N . TYR A 1 91 ? -6.846 -2.935 2.685 1.00 89.69 91 TYR A N 1
ATOM 697 C CA . TYR A 1 91 ? -6.934 -2.054 3.847 1.00 89.69 91 TYR A CA 1
ATOM 698 C C . TYR A 1 91 ? -8.197 -1.203 3.780 1.00 89.69 91 TYR A C 1
ATOM 700 O O . TYR A 1 91 ? -8.539 -0.682 2.718 1.00 89.69 91 TYR A O 1
ATOM 708 N N . VAL A 1 92 ? -8.874 -1.022 4.908 1.00 91.81 92 VAL A N 1
ATOM 709 C CA . VAL A 1 92 ? -10.127 -0.273 4.997 1.00 91.81 92 VAL A CA 1
ATOM 710 C C . VAL A 1 92 ? -10.160 0.582 6.256 1.00 91.81 92 VAL A C 1
ATOM 712 O O . VAL A 1 92 ? -9.687 0.183 7.316 1.00 91.81 92 VAL A O 1
ATOM 715 N N . CYS A 1 93 ? -10.732 1.778 6.144 1.00 92.69 93 CYS A N 1
ATOM 716 C CA . CYS A 1 93 ? -11.055 2.582 7.313 1.00 92.69 93 CYS A CA 1
ATOM 717 C C . CYS A 1 93 ? -12.225 1.929 8.088 1.00 92.69 93 CYS A C 1
ATOM 719 O O . CYS A 1 93 ? -13.301 1.778 7.501 1.00 92.69 93 CYS A O 1
ATOM 721 N N . PRO A 1 94 ? -12.069 1.581 9.384 1.00 90.06 94 PRO A N 1
ATOM 722 C CA . PRO A 1 94 ? -13.122 0.926 10.177 1.00 90.06 94 PRO A CA 1
ATOM 723 C C . PRO A 1 94 ? -14.360 1.788 10.398 1.00 90.06 94 PRO A C 1
ATOM 725 O O . PRO A 1 94 ? -15.417 1.281 10.771 1.00 90.06 94 PRO A O 1
ATOM 728 N N . LEU A 1 95 ? -14.233 3.104 10.221 1.00 90.81 95 LEU A N 1
ATOM 729 C CA . LEU A 1 95 ? -15.341 4.013 10.436 1.00 90.81 95 LEU A CA 1
ATOM 730 C C . LEU A 1 95 ? -16.428 3.763 9.388 1.00 90.81 95 LEU A C 1
ATOM 732 O O . LEU A 1 95 ? -16.201 3.951 8.191 1.00 90.81 95 LEU A O 1
ATOM 736 N N . SER A 1 96 ? -17.621 3.387 9.847 1.00 86.44 96 SER A N 1
ATOM 737 C CA . SER A 1 96 ? -18.764 3.019 9.000 1.00 86.44 96 SER A CA 1
ATOM 738 C C . SER A 1 96 ? -19.195 4.125 8.030 1.00 86.44 96 SER A C 1
ATOM 740 O O . SER A 1 96 ? -19.598 3.821 6.906 1.00 86.44 96 SER A O 1
ATOM 742 N N . SER A 1 97 ? -19.059 5.393 8.433 1.00 89.25 97 SER A N 1
ATOM 743 C CA . SER A 1 97 ? -19.338 6.570 7.601 1.00 89.25 97 SER A CA 1
ATOM 744 C C . SER A 1 97 ? -18.228 6.900 6.597 1.00 89.25 97 SER A C 1
ATOM 746 O O . SER A 1 97 ? -18.456 7.693 5.689 1.00 89.25 97 SER A O 1
ATOM 748 N N . CYS A 1 98 ? -17.040 6.304 6.736 1.00 91.75 98 CYS A N 1
ATOM 749 C CA . CYS A 1 98 ? -15.906 6.534 5.847 1.00 91.75 98 CYS A CA 1
ATOM 750 C C . CYS A 1 98 ? -15.686 5.352 4.895 1.00 91.75 98 CYS A C 1
ATOM 752 O O . CYS A 1 98 ? -15.801 5.522 3.685 1.00 91.75 98 CYS A O 1
ATOM 754 N N . ARG A 1 99 ? -15.362 4.162 5.428 1.00 88.69 99 ARG A N 1
ATOM 755 C CA . ARG A 1 99 ? -15.109 2.904 4.687 1.00 88.69 99 ARG A CA 1
ATOM 756 C C . ARG A 1 99 ? -14.234 3.029 3.428 1.00 88.69 99 ARG A C 1
ATOM 758 O O . ARG A 1 99 ? -14.319 2.198 2.522 1.00 88.69 99 ARG A O 1
ATOM 765 N N . VAL A 1 100 ? -13.364 4.038 3.370 1.00 91.94 100 VAL A N 1
ATOM 766 C CA . VAL A 1 100 ? 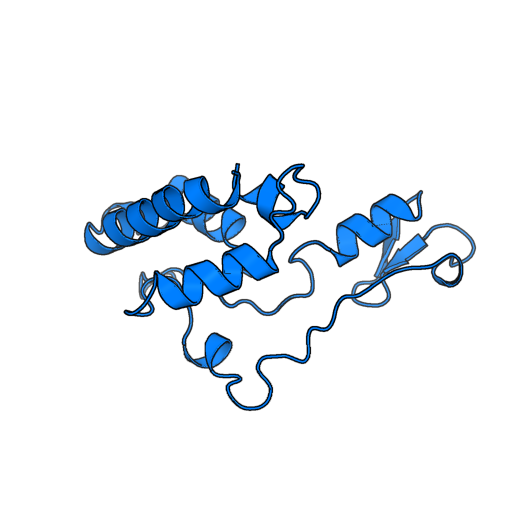-12.412 4.212 2.267 1.00 91.94 100 VAL A CA 1
ATOM 767 C C . VAL A 1 100 ? -11.430 3.043 2.272 1.00 91.94 100 VAL A C 1
ATOM 769 O O . VAL A 1 100 ? -10.966 2.619 3.332 1.00 91.94 100 VAL A O 1
ATOM 772 N N . GLN A 1 101 ? -11.136 2.523 1.080 1.00 91.94 101 GLN A N 1
ATOM 773 C CA . GLN A 1 101 ? -10.268 1.368 0.880 1.00 91.94 101 GLN A CA 1
ATOM 774 C C . GLN A 1 101 ? -8.928 1.778 0.258 1.00 91.94 101 GLN A C 1
ATOM 776 O O . GLN A 1 101 ? -8.883 2.629 -0.636 1.00 91.94 101 GLN A O 1
ATOM 781 N N . PHE A 1 102 ? -7.852 1.112 0.674 1.00 90.81 102 PHE A N 1
ATOM 782 C CA . PHE A 1 102 ? -6.473 1.401 0.288 1.00 90.81 102 PHE A CA 1
ATOM 783 C C . PHE A 1 102 ? -5.731 0.113 -0.086 1.00 90.81 102 PHE A C 1
ATOM 785 O O . PHE A 1 102 ? -5.964 -0.950 0.488 1.00 90.81 102 PHE A O 1
ATOM 792 N N . SER A 1 103 ? -4.814 0.204 -1.048 1.00 87.56 103 SER A N 1
ATOM 793 C CA . SER A 1 103 ? -3.975 -0.924 -1.481 1.00 87.56 103 SER A CA 1
ATOM 794 C C . SER A 1 103 ? -2.659 -1.062 -0.707 1.00 87.56 103 SER A C 1
ATOM 796 O O . SER A 1 103 ? -2.018 -2.119 -0.752 1.00 87.56 103 SER A O 1
ATOM 798 N N . GLY A 1 104 ? -2.265 -0.013 0.019 1.00 88.75 104 GLY A N 1
ATOM 799 C CA . GLY A 1 104 ? -1.100 0.014 0.901 1.00 88.75 104 GLY A CA 1
ATOM 800 C C . GLY A 1 104 ? -1.459 0.505 2.300 1.00 88.75 104 GLY A C 1
ATOM 801 O O . GLY A 1 104 ? -2.352 1.341 2.470 1.00 88.75 104 GLY A O 1
ATOM 802 N N . LEU A 1 105 ? -0.732 -0.001 3.292 1.00 89.06 105 LEU A N 1
ATOM 803 C CA . LEU A 1 105 ? -0.865 0.372 4.694 1.00 89.06 105 LEU A CA 1
ATOM 804 C C . LEU A 1 105 ? -0.446 1.825 4.914 1.00 89.06 105 LEU A C 1
ATOM 806 O O . LEU A 1 105 ? -1.097 2.536 5.673 1.00 89.06 105 LEU A O 1
ATOM 810 N N . SER A 1 106 ? 0.596 2.295 4.217 1.00 89.88 106 SER A N 1
ATOM 811 C CA . SER A 1 106 ? 1.034 3.694 4.311 1.00 89.88 106 SER A CA 1
ATOM 812 C C . SER A 1 106 ? -0.074 4.681 3.942 1.00 89.88 106 SER A C 1
ATOM 814 O O . SER A 1 106 ? -0.221 5.703 4.608 1.00 89.88 106 SER A O 1
ATOM 816 N N . ALA A 1 107 ? -0.885 4.360 2.932 1.00 91.00 107 ALA A N 1
ATOM 817 C CA . ALA A 1 107 ? -2.008 5.195 2.519 1.00 91.00 107 ALA A CA 1
ATOM 818 C C . ALA A 1 107 ? -3.123 5.229 3.579 1.00 91.00 107 ALA A C 1
ATOM 820 O O . ALA A 1 107 ? -3.688 6.292 3.836 1.00 91.00 107 ALA A O 1
ATOM 821 N N . LEU A 1 108 ? -3.400 4.100 4.243 1.00 91.75 108 LEU A N 1
ATOM 822 C CA . LEU A 1 108 ? -4.330 4.069 5.374 1.00 91.75 108 LEU A CA 1
ATOM 823 C C . LEU A 1 108 ? -3.791 4.876 6.569 1.00 91.75 108 LEU A C 1
ATOM 825 O O . LEU A 1 108 ? -4.539 5.658 7.150 1.00 91.75 108 LEU A O 1
ATOM 829 N N . CYS A 1 109 ? -2.508 4.729 6.921 1.00 90.31 109 CYS A N 1
ATOM 830 C CA . CYS A 1 109 ? -1.879 5.520 7.984 1.00 90.31 109 CYS A CA 1
ATOM 831 C C . CYS A 1 109 ? -2.031 7.019 7.715 1.00 90.31 109 CYS A C 1
ATOM 833 O O . CYS A 1 109 ? -2.559 7.730 8.560 1.00 90.31 109 CYS A O 1
ATOM 835 N N . GLN A 1 110 ? -1.673 7.475 6.509 1.00 90.94 110 GLN A N 1
ATOM 836 C CA . GLN A 1 110 ? -1.815 8.879 6.108 1.00 90.94 110 GLN A CA 1
ATOM 837 C C . GLN A 1 110 ? -3.269 9.359 6.188 1.00 90.94 110 GLN A C 1
ATOM 839 O O . GLN A 1 110 ? -3.538 10.475 6.626 1.00 90.94 110 GLN A O 1
ATOM 844 N N . HIS A 1 111 ? -4.226 8.517 5.786 1.00 92.56 111 HIS A N 1
ATOM 845 C CA . HIS A 1 111 ? -5.646 8.830 5.915 1.00 92.56 111 HIS A CA 1
ATOM 846 C C . HIS A 1 111 ? -6.055 9.064 7.376 1.00 92.56 111 HIS A C 1
ATOM 848 O O . HIS A 1 111 ? -6.716 10.063 7.663 1.00 92.56 111 HIS A O 1
ATOM 854 N N . ILE A 1 112 ? -5.643 8.182 8.291 1.00 90.38 112 ILE A N 1
ATOM 855 C CA . ILE A 1 112 ? -5.952 8.284 9.725 1.00 90.38 112 ILE A CA 1
ATOM 856 C C . ILE A 1 112 ? -5.251 9.500 10.348 1.00 90.38 112 ILE A C 1
ATOM 858 O O . ILE A 1 112 ? -5.894 10.267 11.061 1.00 90.38 112 ILE A O 1
ATOM 862 N N . GLU A 1 113 ? -3.968 9.702 10.038 1.00 89.69 113 GLU A N 1
ATOM 863 C CA . GLU A 1 113 ? -3.138 10.818 10.519 1.00 89.69 113 GLU A CA 1
ATOM 864 C C . GLU A 1 113 ? -3.647 12.182 10.040 1.00 89.69 113 GLU A C 1
ATOM 866 O O . GLU A 1 113 ? -3.471 13.178 10.730 1.00 89.69 113 GLU A O 1
ATOM 871 N N . SER A 1 114 ? -4.314 12.242 8.882 1.00 90.75 114 SER A N 1
ATOM 872 C CA . SER A 1 114 ? -4.923 13.486 8.398 1.00 90.75 114 SER A CA 1
ATOM 873 C C . SER A 1 114 ? -6.118 13.954 9.237 1.00 90.75 114 SER A C 1
ATOM 875 O O . SER A 1 114 ? -6.587 15.073 9.043 1.00 90.75 114 SER A O 1
ATOM 877 N N . GLU A 1 115 ? -6.664 13.081 10.092 1.00 87.50 115 GLU A N 1
ATOM 878 C CA . GLU A 1 115 ? -7.834 13.285 10.961 1.00 87.50 115 GLU A CA 1
ATOM 879 C C . GLU A 1 115 ? -9.137 13.712 10.263 1.00 87.50 115 GLU A C 1
ATOM 881 O O . GLU A 1 115 ? -10.178 13.837 10.909 1.00 87.50 115 GLU A O 1
ATOM 886 N N . ARG A 1 116 ? -9.136 13.857 8.932 1.00 87.94 116 ARG A N 1
ATOM 887 C CA . ARG A 1 116 ? -10.271 14.377 8.151 1.00 87.94 116 ARG A CA 1
ATOM 888 C C . ARG A 1 116 ? -11.537 13.541 8.286 1.00 87.94 116 ARG A C 1
ATOM 890 O O . ARG A 1 116 ? -12.635 14.079 8.217 1.00 87.94 116 ARG A O 1
ATOM 897 N N . CYS A 1 117 ? -11.397 12.229 8.456 1.00 90.81 117 CYS A N 1
ATOM 898 C CA . CYS A 1 117 ? -12.534 11.329 8.641 1.00 90.81 117 CYS A CA 1
ATOM 899 C C . CYS A 1 117 ? -12.941 11.162 10.114 1.00 90.81 117 CYS A C 1
ATOM 901 O O . CYS A 1 117 ? -13.972 10.559 10.385 1.00 90.81 117 CYS A O 1
ATOM 903 N N . GLY A 1 118 ? -12.141 11.648 11.071 1.00 89.25 118 GLY A N 1
ATOM 904 C CA . GLY A 1 118 ? -12.404 11.509 12.506 1.00 89.25 118 GLY A CA 1
ATOM 905 C C . GLY A 1 118 ? -12.204 10.102 13.082 1.00 89.25 118 GLY A C 1
ATOM 906 O O . GLY A 1 118 ? -12.446 9.901 14.272 1.00 89.25 118 GLY A O 1
ATOM 907 N N . VAL A 1 119 ? -11.736 9.125 12.292 1.00 89.81 119 VAL A N 1
ATOM 908 C CA . VAL A 1 119 ? -11.508 7.748 12.773 1.00 89.81 119 VAL A CA 1
ATOM 909 C C . VAL A 1 119 ? -10.422 7.669 13.854 1.00 89.81 119 VAL A C 1
ATOM 911 O O . VAL A 1 119 ? -10.455 6.777 14.700 1.00 89.81 119 VAL A O 1
ATOM 914 N N . SER A 1 120 ? -9.494 8.633 13.883 1.00 88.06 120 SER A N 1
ATOM 915 C CA . SER A 1 120 ? -8.444 8.729 14.903 1.00 88.06 120 SER A CA 1
ATOM 916 C C . SER A 1 120 ? -9.001 8.920 16.318 1.00 88.06 120 SER A C 1
ATOM 918 O O . SER A 1 120 ? -8.309 8.600 17.278 1.00 88.06 120 SER A O 1
ATOM 920 N N . ARG A 1 121 ? -10.254 9.378 16.474 1.00 87.38 121 ARG A N 1
ATOM 921 C CA . ARG A 1 121 ? -10.910 9.575 17.781 1.00 87.38 121 ARG A CA 1
ATOM 922 C C . ARG A 1 121 ? -11.292 8.265 18.474 1.00 87.38 121 ARG A C 1
ATOM 924 O O . ARG A 1 121 ? -11.549 8.256 19.676 1.00 87.38 121 ARG A O 1
ATOM 931 N N . PHE A 1 122 ? -11.344 7.159 17.735 1.00 87.69 122 PHE A N 1
ATOM 932 C CA . PHE A 1 122 ? -11.748 5.868 18.272 1.00 87.69 122 PHE A CA 1
ATOM 933 C C . PHE A 1 122 ? -10.547 5.136 18.885 1.00 87.69 122 PHE A C 1
ATOM 935 O O . PHE A 1 122 ? -9.592 4.766 18.199 1.00 87.69 122 PHE A O 1
ATOM 942 N N . ARG A 1 123 ? -10.608 4.890 20.200 1.00 87.12 123 ARG A N 1
ATOM 943 C CA . ARG A 1 123 ? -9.522 4.265 20.980 1.00 87.12 123 ARG A CA 1
ATOM 944 C C . ARG A 1 123 ? -9.116 2.888 20.442 1.00 87.12 123 ARG A C 1
ATOM 946 O O . ARG A 1 123 ? -7.934 2.561 20.413 1.00 87.12 123 ARG A O 1
ATOM 953 N N . ASN A 1 124 ? -10.079 2.076 20.010 1.00 85.94 124 ASN A N 1
ATOM 954 C CA . ASN A 1 124 ? -9.807 0.758 19.428 1.00 85.94 124 ASN A CA 1
ATOM 955 C C . ASN A 1 124 ? -8.962 0.861 18.147 1.00 85.94 124 ASN A C 1
ATOM 957 O O . ASN A 1 124 ? -8.048 0.061 17.966 1.00 85.94 124 ASN A O 1
ATOM 961 N N . VAL A 1 125 ? -9.205 1.873 17.309 1.00 86.12 125 VAL A N 1
ATOM 962 C CA . VAL A 1 125 ? -8.424 2.120 16.090 1.00 86.12 125 VAL A CA 1
ATOM 963 C C . VAL A 1 125 ? -7.014 2.580 16.440 1.00 86.12 125 VAL A C 1
ATOM 965 O O . VAL A 1 125 ? -6.054 2.031 15.908 1.00 86.12 125 VAL A O 1
ATOM 968 N N . GLN A 1 126 ? -6.863 3.512 17.386 1.00 86.75 126 GLN A N 1
ATOM 969 C CA . GLN A 1 126 ? -5.541 3.933 17.865 1.00 86.75 126 GLN A CA 1
ATOM 970 C C . GLN A 1 126 ? -4.727 2.747 18.405 1.00 86.75 126 GLN A C 1
ATOM 972 O O . GLN A 1 126 ? -3.557 2.586 18.065 1.00 86.75 126 GLN A O 1
ATOM 977 N N . ASN A 1 127 ? -5.355 1.872 19.195 1.00 88.12 127 ASN A N 1
ATOM 978 C CA . ASN A 1 127 ? -4.708 0.679 19.740 1.00 88.12 127 ASN A CA 1
ATOM 979 C C . ASN A 1 127 ? -4.291 -0.310 18.643 1.00 88.12 127 ASN A C 1
ATOM 981 O O . ASN A 1 127 ? -3.171 -0.823 18.681 1.00 88.12 127 ASN A O 1
ATOM 985 N N . ALA A 1 128 ? -5.162 -0.558 17.659 1.00 85.94 128 ALA A N 1
ATOM 986 C CA . ALA A 1 128 ? -4.848 -1.410 16.515 1.00 85.94 128 ALA A CA 1
ATOM 987 C C . ALA A 1 128 ? -3.657 -0.848 15.723 1.00 85.94 128 ALA A C 1
ATOM 989 O O . ALA A 1 128 ? -2.684 -1.562 15.476 1.00 85.94 128 ALA A O 1
ATOM 990 N N . MET A 1 129 ? -3.678 0.452 15.419 1.00 85.19 129 MET A N 1
ATOM 991 C CA . MET A 1 129 ? -2.596 1.129 14.702 1.00 85.19 129 MET A CA 1
ATOM 992 C C . MET A 1 129 ? -1.277 1.086 15.477 1.00 85.19 129 MET A C 1
ATOM 994 O O . MET A 1 129 ? -0.252 0.733 14.902 1.00 85.19 129 MET A O 1
ATOM 998 N N . ASN A 1 130 ? -1.291 1.348 16.785 1.00 86.44 130 ASN A N 1
ATOM 999 C CA . ASN A 1 130 ? -0.091 1.277 17.621 1.00 86.44 130 ASN A CA 1
ATOM 1000 C C . ASN A 1 130 ? 0.500 -0.137 17.663 1.00 86.44 130 ASN A C 1
ATOM 1002 O O . ASN A 1 130 ? 1.715 -0.303 17.558 1.00 86.44 130 ASN A O 1
ATOM 1006 N N . ARG A 1 131 ? -0.348 -1.169 17.762 1.00 86.00 131 ARG A N 1
ATOM 1007 C CA . ARG A 1 131 ? 0.088 -2.574 17.724 1.00 86.00 131 ARG A CA 1
ATOM 1008 C C . ARG A 1 131 ? 0.734 -2.925 16.385 1.00 86.00 131 ARG A C 1
ATOM 1010 O O . ARG A 1 131 ? 1.773 -3.580 16.357 1.00 86.00 131 ARG A O 1
ATOM 1017 N N . ILE A 1 132 ? 0.132 -2.478 15.289 1.00 84.38 132 ILE A N 1
ATOM 1018 C CA . ILE A 1 132 ? 0.623 -2.712 13.932 1.00 84.38 132 ILE A CA 1
ATOM 1019 C C . ILE A 1 132 ? 1.954 -1.994 13.698 1.00 84.38 132 ILE A C 1
ATOM 1021 O O . ILE A 1 132 ? 2.935 -2.623 13.303 1.00 84.38 132 ILE A O 1
ATOM 1025 N N . VAL A 1 133 ? 2.015 -0.693 13.987 1.00 82.38 133 VAL A N 1
ATOM 1026 C CA . VAL A 1 133 ? 3.217 0.128 13.798 1.00 82.38 133 VAL A CA 1
ATOM 1027 C C . VAL A 1 133 ? 4.355 -0.336 14.702 1.00 82.38 133 VAL A C 1
ATOM 1029 O O . VAL A 1 133 ? 5.481 -0.486 14.229 1.00 82.38 133 VAL A O 1
ATOM 1032 N N . GLY A 1 134 ? 4.063 -0.667 15.962 1.00 81.88 134 GLY A N 1
ATOM 1033 C CA . GLY A 1 134 ? 5.042 -1.240 16.886 1.00 81.88 134 GLY A CA 1
ATOM 1034 C C . GLY A 1 134 ? 5.541 -2.623 16.454 1.00 81.88 134 GLY A C 1
ATOM 1035 O O . GLY A 1 134 ? 6.730 -2.917 16.571 1.00 81.88 134 GLY A O 1
ATOM 1036 N N . GLY A 1 135 ? 4.665 -3.463 15.892 1.00 78.00 135 GLY A N 1
ATOM 1037 C CA . GLY A 1 135 ? 5.039 -4.765 15.334 1.00 78.00 135 GLY A CA 1
ATOM 1038 C C . GLY A 1 135 ? 5.957 -4.656 14.114 1.00 78.00 135 GLY A C 1
ATOM 1039 O O . GLY A 1 135 ? 6.874 -5.462 13.961 1.00 78.00 135 GLY A O 1
ATOM 1040 N N . MET A 1 136 ? 5.773 -3.628 13.280 1.00 76.81 136 MET A N 1
ATOM 1041 C CA . MET A 1 136 ? 6.594 -3.408 12.083 1.00 76.81 136 MET A CA 1
ATOM 1042 C C . MET A 1 136 ? 8.054 -3.060 12.388 1.00 76.81 136 MET A C 1
ATOM 1044 O O . MET A 1 136 ? 8.919 -3.399 11.583 1.00 76.81 136 MET A O 1
ATOM 1048 N N . GLY A 1 137 ? 8.362 -2.480 13.554 1.00 68.69 137 GLY A N 1
ATOM 1049 C CA . GLY A 1 137 ? 9.751 -2.260 13.987 1.00 68.69 137 GLY A CA 1
ATOM 1050 C C . GLY A 1 137 ? 10.568 -3.555 14.121 1.00 68.69 137 GLY A C 1
ATOM 1051 O O . GLY A 1 137 ? 11.794 -3.525 14.083 1.00 68.69 137 GLY A O 1
ATOM 1052 N N . ARG A 1 138 ? 9.900 -4.713 14.215 1.00 71.38 138 ARG A N 1
ATOM 1053 C CA . ARG A 1 138 ? 10.538 -6.038 14.247 1.00 71.38 138 ARG A CA 1
ATOM 1054 C C . ARG A 1 138 ? 10.845 -6.606 12.856 1.00 71.38 138 ARG A C 1
ATOM 1056 O O . ARG A 1 138 ? 11.506 -7.630 12.761 1.00 71.38 138 ARG A O 1
ATOM 1063 N N . LEU A 1 139 ? 10.361 -5.975 11.781 1.00 68.56 139 LEU A N 1
ATOM 1064 C CA . LEU A 1 139 ? 10.611 -6.397 10.393 1.00 68.56 139 LEU A CA 1
ATOM 1065 C C . LEU A 1 139 ? 11.875 -5.759 9.791 1.00 68.56 139 LEU A C 1
ATOM 1067 O O . LEU A 1 139 ? 12.262 -6.094 8.670 1.00 68.56 139 LEU A O 1
ATOM 1071 N N . THR A 1 140 ? 12.489 -4.817 10.509 1.00 65.00 140 THR A N 1
ATOM 1072 C CA . THR A 1 140 ? 13.631 -4.014 10.049 1.00 65.00 140 THR A CA 1
ATOM 1073 C C . THR A 1 140 ? 14.976 -4.414 10.661 1.00 65.00 140 THR A C 1
ATOM 1075 O O . THR A 1 140 ? 15.956 -3.717 10.409 1.00 65.00 140 THR A O 1
ATOM 1078 N N . TYR A 1 141 ? 15.020 -5.502 11.437 1.00 52.88 141 TYR A N 1
ATOM 1079 C CA . TYR A 1 141 ? 16.242 -6.082 12.009 1.00 52.88 141 TYR A CA 1
ATOM 1080 C C . TYR A 1 141 ? 16.780 -7.229 11.151 1.00 52.88 141 TYR A C 1
ATOM 1082 O O . TYR A 1 141 ? 15.942 -7.936 10.538 1.00 52.88 141 TYR A O 1
#

Foldseek 3Di:
DQQCLCLCVAPLSRHQVNLVVLLVVQPVVCQWFDVVQVPPVPCNPPDDQDADDPVCDPPQFRADPQPRDGDNDRVVNNSVSSHLPNADQGTFNNPPVGRDTDSGPVVVVVVVVVCPVVSVVDPVVVVSVCSSVVSVVVSND

Sequence (141 aa):
MILHLESGTCRSGATRQRINRAIRQLDTQNVITNPARLLTGGDADIEVTYSATGASWNGNAYECFLCHATFARLPGLNQHLASPRHQEKIYVCPLSSCRVQFSGLSALCQHIESERCGVSRFRNVQNAMNRIVGGMGRLTY

Radius of gyration: 16.59 Å; chains: 1; bounding box: 38×35×50 Å